Protein AF-A0A2M7GZH7-F1 (afdb_monomer_lite)

Organism: NCBI:txid2014291

Secondary structure (DSSP, 8-state):
-HHHHHHTT-HHHHHHHHHHHHHHHHHHHHHHHHHHHHHHHS--TTTHHHHHHHHHHHHHHHHHHHHHHHHHHHHHHHH-

Radius of gyration: 17.0 Å; chains: 1; bounding box: 41×16×46 Å

Structure (mmCIF, N/CA/C/O backbone):
data_AF-A0A2M7GZH7-F1
#
_entry.id   AF-A0A2M7GZH7-F1
#
loop_
_atom_site.group_PDB
_atom_site.id
_atom_site.type_symbol
_atom_site.label_atom_id
_atom_site.label_alt_id
_atom_site.label_comp_id
_atom_site.label_asym_id
_atom_site.label_entity_id
_atom_site.label_seq_id
_atom_site.pdbx_PDB_ins_code
_atom_site.Cartn_x
_atom_site.Cartn_y
_atom_site.Cartn_z
_atom_site.occupancy
_atom_site.B_iso_or_equiv
_atom_site.auth_seq_id
_atom_site.auth_comp_id
_atom_site.auth_asym_id
_atom_site.auth_atom_id
_atom_site.pdbx_PDB_model_num
ATOM 1 N N . GLU A 1 1 ? -2.602 9.789 15.004 1.00 65.88 1 GLU A N 1
ATOM 2 C CA . GLU A 1 1 ? -4.002 10.056 14.607 1.00 65.88 1 GLU A CA 1
ATOM 3 C C . GLU A 1 1 ? -4.914 8.831 14.739 1.00 65.88 1 GLU A C 1
ATOM 5 O O . GLU A 1 1 ? -5.562 8.741 15.770 1.00 65.88 1 GLU A O 1
ATOM 10 N N . ALA A 1 2 ? -4.936 7.841 13.829 1.00 62.66 2 ALA A N 1
ATOM 11 C CA . ALA A 1 2 ? -5.854 6.681 13.935 1.00 62.66 2 ALA A CA 1
ATOM 12 C C . ALA A 1 2 ? -5.740 5.893 15.261 1.00 62.66 2 ALA A C 1
ATOM 14 O O . ALA A 1 2 ? -6.736 5.649 15.941 1.00 62.66 2 ALA A O 1
ATOM 15 N N . THR A 1 3 ? -4.514 5.551 15.669 1.00 69.88 3 THR A N 1
ATOM 16 C CA . THR A 1 3 ? -4.242 4.856 16.940 1.00 69.88 3 THR A CA 1
ATOM 17 C C . THR A 1 3 ? -4.650 5.692 18.156 1.00 69.88 3 THR A C 1
ATOM 19 O O . THR A 1 3 ? -5.145 5.155 19.142 1.00 69.88 3 THR A O 1
ATOM 22 N N . GLU A 1 4 ? -4.466 7.013 18.097 1.00 74.25 4 GLU A N 1
ATOM 23 C CA . GLU A 1 4 ? -4.830 7.919 19.193 1.00 74.25 4 GLU A CA 1
ATOM 24 C C . GLU A 1 4 ? -6.346 8.064 19.320 1.00 74.25 4 GLU A C 1
ATOM 26 O O . GLU A 1 4 ? -6.854 8.089 20.439 1.00 74.25 4 GLU A O 1
ATOM 31 N N . SER A 1 5 ? -7.070 8.117 18.197 1.00 71.38 5 SER A N 1
ATOM 32 C CA . SER A 1 5 ? -8.535 8.121 18.181 1.00 71.38 5 SER A CA 1
ATOM 33 C C . SER A 1 5 ? -9.105 6.835 18.777 1.00 71.38 5 SER A C 1
ATOM 35 O O . SER A 1 5 ? -9.982 6.914 19.631 1.00 71.38 5 SER A O 1
ATOM 37 N N . LEU A 1 6 ? -8.542 5.666 18.436 1.00 71.00 6 LEU A N 1
ATOM 38 C CA . LEU A 1 6 ? -8.935 4.390 19.049 1.00 71.00 6 LEU A CA 1
ATOM 39 C C . LEU A 1 6 ? -8.724 4.393 20.575 1.00 71.00 6 LEU A C 1
ATOM 41 O O . LEU A 1 6 ? -9.609 3.980 21.316 1.00 71.00 6 LEU A O 1
ATOM 45 N N . ILE A 1 7 ? -7.586 4.902 21.065 1.00 78.94 7 ILE 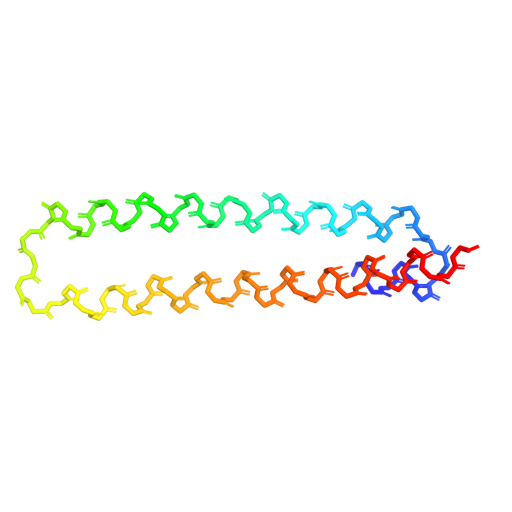A N 1
ATOM 46 C CA . ILE A 1 7 ? -7.311 5.012 22.513 1.00 78.94 7 ILE A CA 1
ATOM 47 C C . ILE A 1 7 ? -8.311 5.946 23.220 1.00 78.94 7 ILE A C 1
ATOM 49 O O . ILE A 1 7 ? -8.579 5.778 24.409 1.00 78.94 7 ILE A O 1
ATOM 53 N N . ARG A 1 8 ? -8.861 6.933 22.504 1.0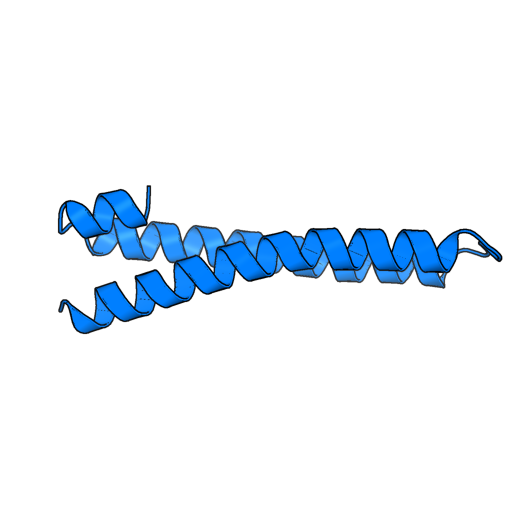0 82.88 8 ARG A N 1
ATOM 54 C CA . ARG A 1 8 ? -9.844 7.901 23.016 1.00 82.88 8 ARG A CA 1
ATOM 55 C C . ARG A 1 8 ? -11.300 7.469 22.814 1.00 82.88 8 ARG A C 1
ATOM 57 O O . ARG A 1 8 ? -12.185 8.272 23.092 1.00 82.88 8 ARG A O 1
ATOM 64 N N . ASP A 1 9 ? -11.531 6.237 22.357 1.00 79.00 9 ASP A N 1
ATOM 65 C CA . ASP A 1 9 ? -12.855 5.686 22.026 1.00 79.00 9 ASP A CA 1
ATOM 66 C C . ASP A 1 9 ? -13.597 6.467 20.920 1.00 79.00 9 ASP A C 1
ATOM 68 O O . ASP A 1 9 ? -14.816 6.404 20.773 1.00 79.00 9 ASP A O 1
ATOM 72 N N . ASP A 1 10 ? -12.847 7.205 20.097 1.00 88.12 10 ASP A N 1
ATOM 73 C CA . ASP A 1 10 ? -13.362 7.916 18.928 1.00 88.12 10 ASP A CA 1
ATOM 74 C C . ASP A 1 10 ? -13.274 7.013 17.689 1.00 88.12 10 ASP A C 1
ATOM 76 O O . ASP A 1 10 ? -12.391 7.131 16.831 1.00 88.12 10 ASP A O 1
ATOM 80 N N . LEU A 1 11 ? -14.185 6.039 17.644 1.00 88.88 11 LEU A N 1
ATOM 81 C CA . LEU A 1 11 ? -14.200 4.983 16.631 1.00 88.88 11 LEU A CA 1
ATOM 82 C C . LEU A 1 11 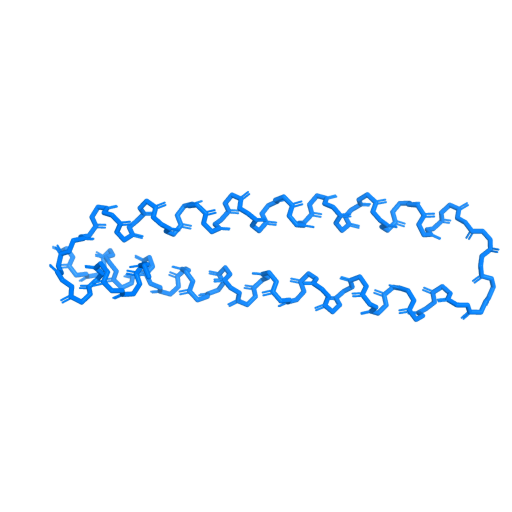? -14.499 5.508 15.217 1.00 88.88 11 LEU A C 1
ATOM 84 O O . LEU A 1 11 ? -14.027 4.928 14.241 1.00 88.88 11 LEU A O 1
ATOM 88 N N . GLU A 1 12 ? -15.276 6.585 15.089 1.00 90.44 12 GLU A N 1
ATOM 89 C CA . GLU A 1 12 ? -15.613 7.178 13.789 1.00 90.44 12 GLU A CA 1
ATOM 90 C C . GLU A 1 12 ? -14.390 7.858 13.169 1.00 90.44 12 GLU A C 1
ATOM 92 O O . GLU A 1 12 ? -14.032 7.556 12.027 1.00 90.44 12 GLU A O 1
ATOM 97 N N . THR A 1 13 ? -13.676 8.678 13.946 1.00 90.94 13 THR A N 1
ATOM 98 C CA . THR A 1 13 ? -12.426 9.296 13.490 1.00 90.94 13 THR A CA 1
ATOM 99 C C . THR A 1 13 ? -11.354 8.244 13.205 1.00 90.94 13 THR A C 1
ATOM 101 O O . THR A 1 13 ? -10.619 8.364 12.225 1.00 90.94 13 THR A O 1
ATOM 104 N N . ALA A 1 14 ? -11.274 7.174 14.007 1.00 90.81 14 ALA A N 1
ATOM 105 C CA . ALA A 1 14 ? -10.349 6.072 13.743 1.00 90.81 14 ALA A CA 1
ATOM 106 C C . ALA A 1 14 ? -10.619 5.408 12.379 1.00 90.81 14 ALA A C 1
ATOM 108 O O . ALA A 1 14 ? -9.677 5.209 11.612 1.00 90.81 14 ALA A O 1
ATOM 109 N N . LEU A 1 15 ? -11.886 5.125 12.043 1.00 93.62 15 LEU A N 1
ATOM 110 C CA . LEU A 1 15 ? -12.265 4.572 10.734 1.00 93.62 15 LEU A CA 1
ATOM 111 C C . LEU A 1 15 ? -12.000 5.553 9.591 1.00 93.62 15 LEU A C 1
ATOM 113 O O . LEU A 1 15 ? -11.466 5.140 8.566 1.00 93.62 15 LEU A O 1
ATOM 117 N N . SER A 1 16 ? -12.321 6.837 9.775 1.00 95.12 16 SER A N 1
ATOM 118 C CA . SER A 1 16 ? -12.041 7.872 8.773 1.00 95.12 16 SER A CA 1
ATOM 119 C C . SER A 1 16 ? -10.548 7.955 8.455 1.00 95.12 16 SER A C 1
ATOM 121 O O . SER A 1 16 ? -10.172 8.057 7.291 1.00 95.12 16 SER A O 1
ATOM 123 N N . ASN A 1 17 ? -9.694 7.871 9.476 1.00 94.56 17 ASN A N 1
ATOM 124 C CA . ASN A 1 17 ? -8.246 7.882 9.289 1.00 94.56 17 ASN A CA 1
ATOM 125 C C . ASN A 1 17 ? -7.740 6.603 8.606 1.00 94.56 17 ASN A C 1
ATOM 127 O O . ASN A 1 17 ? -6.817 6.686 7.804 1.00 94.56 17 ASN A O 1
ATOM 131 N N . CYS A 1 18 ? -8.335 5.436 8.885 1.00 95.81 18 CYS A N 1
ATOM 132 C CA . CYS A 1 18 ? -7.982 4.200 8.176 1.00 95.81 18 CYS A CA 1
ATOM 133 C C . CYS A 1 18 ? -8.349 4.286 6.687 1.00 95.81 18 CYS A C 1
ATOM 135 O O . CYS A 1 18 ? -7.527 3.940 5.849 1.00 95.81 18 CYS A O 1
ATOM 137 N N . SER A 1 19 ? -9.528 4.821 6.347 1.00 96.81 19 SER A N 1
ATOM 138 C CA . SER A 1 19 ? -9.911 5.036 4.943 1.00 96.81 19 SER A CA 1
ATOM 139 C C . SER A 1 19 ? -8.995 6.035 4.235 1.00 96.81 19 SER A C 1
ATOM 141 O O . SER A 1 19 ? -8.674 5.850 3.070 1.00 96.81 19 SER A O 1
ATOM 143 N N . ALA A 1 20 ? -8.522 7.071 4.932 1.00 97.44 20 ALA A N 1
ATOM 144 C CA . ALA A 1 20 ? -7.556 8.002 4.354 1.00 97.44 20 ALA A CA 1
ATOM 145 C C . ALA A 1 20 ? -6.195 7.341 4.058 1.00 97.44 20 ALA A C 1
ATOM 147 O O . ALA A 1 20 ? -5.524 7.742 3.112 1.00 97.44 20 ALA A O 1
ATOM 148 N N . VAL A 1 21 ? -5.779 6.349 4.857 1.00 97.56 21 VAL A N 1
ATOM 149 C CA . VAL A 1 21 ? -4.567 5.557 4.586 1.00 97.56 21 VAL A CA 1
ATOM 150 C C . VAL A 1 21 ? -4.759 4.667 3.359 1.00 97.56 21 VAL A C 1
ATOM 152 O O . VAL A 1 21 ? -3.896 4.683 2.490 1.00 97.56 21 VAL A O 1
ATOM 155 N N . GLU A 1 22 ? -5.889 3.968 3.265 1.00 97.56 22 GLU A N 1
ATOM 156 C CA . GLU A 1 22 ? -6.278 3.143 2.107 1.00 97.56 22 GLU A CA 1
ATOM 157 C C . GLU A 1 22 ? -6.251 3.977 0.810 1.00 97.56 22 GLU A C 1
ATOM 159 O O . GLU A 1 22 ? -5.550 3.649 -0.138 1.00 97.56 22 GLU A O 1
ATOM 164 N N . GLU A 1 23 ? -6.858 5.170 0.809 1.00 98.12 23 GLU A N 1
ATOM 165 C CA . GLU A 1 23 ? -6.814 6.086 -0.343 1.00 98.12 23 GLU A CA 1
ATOM 166 C C . GLU A 1 23 ? -5.405 6.596 -0.709 1.00 98.12 23 GLU A C 1
ATOM 168 O O . GLU A 1 23 ? -5.201 7.130 -1.807 1.00 98.12 23 GLU A O 1
ATOM 173 N N . LEU A 1 24 ? -4.455 6.590 0.229 1.00 97.88 24 LEU A N 1
ATOM 174 C CA . LEU A 1 24 ? -3.067 6.986 -0.024 1.00 97.88 24 LEU A CA 1
ATOM 175 C C . LEU A 1 24 ? -2.242 5.816 -0.556 1.00 97.88 24 LEU A C 1
ATOM 177 O O . LEU A 1 24 ? -1.401 6.046 -1.426 1.00 97.88 24 LEU A O 1
ATOM 181 N N . GLU A 1 25 ? -2.486 4.607 -0.053 1.00 98.06 25 GLU A N 1
ATOM 182 C CA . GLU A 1 25 ? -1.897 3.375 -0.574 1.00 98.06 25 GLU A CA 1
ATOM 183 C C . GLU A 1 25 ? -2.321 3.172 -2.033 1.00 98.06 25 GLU A C 1
ATOM 185 O O . GLU A 1 25 ? -1.439 3.133 -2.886 1.00 98.06 25 GLU A O 1
ATOM 190 N N . GLU A 1 26 ? -3.615 3.279 -2.362 1.00 98.00 26 GLU A N 1
ATOM 191 C CA . GLU A 1 26 ? -4.098 3.108 -3.743 1.00 98.00 26 GLU A CA 1
ATOM 192 C C . GLU A 1 26 ? -3.396 4.071 -4.723 1.00 98.00 26 GLU A C 1
ATOM 194 O O . GLU A 1 26 ? -3.047 3.719 -5.854 1.00 98.00 26 GLU A O 1
ATOM 199 N N . LYS A 1 27 ? -3.128 5.310 -4.279 1.00 98.12 27 LYS A N 1
ATOM 200 C CA . LYS A 1 27 ? -2.369 6.298 -5.066 1.00 98.12 27 LYS A CA 1
ATOM 201 C C . LYS A 1 27 ? -0.897 5.917 -5.225 1.00 98.12 27 LYS A C 1
ATOM 203 O O . LYS A 1 27 ? -0.316 6.208 -6.272 1.00 98.12 27 LYS A O 1
ATOM 208 N N . ALA A 1 28 ? -0.271 5.354 -4.195 1.00 97.31 28 ALA A N 1
ATOM 209 C CA . ALA A 1 28 ? 1.108 4.872 -4.268 1.00 97.31 28 ALA A CA 1
ATOM 210 C C . ALA A 1 28 ? 1.215 3.690 -5.243 1.00 97.31 28 ALA A C 1
ATOM 212 O O . ALA A 1 28 ? 2.143 3.623 -6.054 1.00 97.31 28 ALA A O 1
ATOM 213 N N . ASP A 1 29 ? 0.207 2.832 -5.229 1.00 97.69 29 ASP A N 1
ATOM 214 C CA . ASP A 1 29 ? 0.078 1.652 -6.065 1.00 97.69 29 ASP A CA 1
ATOM 215 C C . ASP A 1 29 ? -0.097 2.028 -7.557 1.00 97.69 29 ASP A C 1
ATOM 217 O O . ASP A 1 29 ? 0.571 1.502 -8.458 1.00 97.69 29 ASP A O 1
ATOM 221 N N . ASP A 1 30 ? -0.898 3.061 -7.837 1.00 98.19 30 ASP A N 1
ATOM 222 C CA . ASP A 1 30 ? -1.002 3.670 -9.169 1.00 98.19 30 ASP A CA 1
ATOM 223 C C . ASP A 1 30 ? 0.321 4.287 -9.649 1.00 98.19 30 ASP A C 1
ATOM 225 O O . ASP A 1 30 ? 0.721 4.097 -10.804 1.00 98.19 30 ASP A O 1
ATOM 229 N N . GLN A 1 31 ? 1.048 4.978 -8.765 1.00 97.75 31 GLN A N 1
ATOM 230 C CA . GLN A 1 31 ? 2.367 5.531 -9.090 1.00 97.75 31 GLN A CA 1
ATOM 231 C C . GLN A 1 31 ? 3.389 4.428 -9.385 1.00 97.75 31 GLN A C 1
ATOM 233 O O . GLN A 1 31 ? 4.181 4.563 -10.321 1.00 97.75 31 GLN A O 1
ATOM 238 N N . LYS A 1 32 ? 3.359 3.308 -8.651 1.00 97.69 32 LYS A N 1
ATOM 239 C CA . LYS A 1 32 ? 4.174 2.121 -8.949 1.00 97.69 32 LYS A CA 1
ATOM 240 C C . LYS A 1 32 ? 3.887 1.607 -10.358 1.00 97.69 32 LYS A C 1
ATOM 242 O O . LYS A 1 32 ? 4.827 1.401 -11.129 1.00 97.69 32 LYS A O 1
ATOM 247 N N . ARG A 1 33 ? 2.611 1.449 -10.730 1.00 98.06 33 ARG A N 1
ATOM 248 C CA . ARG A 1 33 ? 2.209 1.000 -12.079 1.00 98.06 33 ARG A CA 1
ATOM 249 C C . ARG A 1 33 ? 2.745 1.929 -13.170 1.00 98.06 33 ARG A C 1
ATOM 251 O O . ARG A 1 33 ? 3.296 1.446 -14.162 1.00 98.06 33 ARG A O 1
ATOM 258 N N . GLU A 1 34 ? 2.631 3.242 -12.978 1.00 97.75 34 GLU A N 1
ATOM 259 C CA . GLU A 1 34 ? 3.160 4.241 -13.914 1.00 97.75 34 GLU A CA 1
ATOM 260 C C . GLU A 1 34 ? 4.690 4.148 -14.043 1.00 97.75 34 GLU A C 1
ATOM 262 O O . GLU A 1 34 ? 5.222 4.051 -15.154 1.00 97.75 34 GLU A O 1
ATOM 267 N N . LEU A 1 35 ? 5.405 4.108 -12.914 1.00 95.94 35 LEU A N 1
ATOM 268 C CA . LEU A 1 35 ? 6.867 4.036 -12.879 1.00 95.94 35 LEU A CA 1
ATOM 269 C C . LEU A 1 35 ? 7.403 2.756 -13.522 1.00 95.94 35 LEU A C 1
ATOM 271 O O . LEU A 1 35 ? 8.378 2.816 -14.272 1.00 95.94 35 LEU A O 1
ATOM 275 N N . LEU A 1 36 ? 6.762 1.610 -13.279 1.00 95.44 36 LEU A N 1
ATOM 276 C CA . LEU A 1 36 ? 7.117 0.350 -13.932 1.00 95.44 36 LEU A CA 1
ATOM 277 C C . LEU A 1 36 ? 6.889 0.420 -15.446 1.00 95.44 36 LEU A C 1
ATOM 279 O O . LEU A 1 36 ? 7.738 -0.038 -16.213 1.00 95.44 36 LEU A O 1
ATOM 283 N N . GLY A 1 37 ? 5.796 1.049 -15.889 1.00 95.19 37 GLY A N 1
ATOM 284 C CA . GLY A 1 37 ? 5.535 1.289 -17.309 1.00 95.19 37 GLY A CA 1
ATOM 285 C C . GLY A 1 37 ? 6.652 2.092 -17.981 1.00 95.19 37 GLY A C 1
ATOM 286 O O . GLY A 1 37 ? 7.158 1.697 -19.034 1.00 95.19 37 GLY A O 1
ATOM 287 N N . ILE A 1 38 ? 7.095 3.177 -17.342 1.00 94.38 38 ILE A N 1
ATOM 288 C CA . ILE A 1 38 ? 8.217 4.001 -17.820 1.00 94.38 38 ILE A CA 1
ATOM 289 C C . ILE A 1 38 ? 9.524 3.199 -17.808 1.00 94.38 38 ILE A C 1
ATOM 291 O O . ILE A 1 38 ? 10.282 3.222 -18.783 1.00 94.38 38 ILE A O 1
ATOM 295 N N . LEU A 1 39 ? 9.788 2.465 -16.725 1.00 92.69 39 LEU A N 1
ATOM 296 C CA . LEU A 1 39 ? 11.008 1.683 -16.558 1.00 92.69 39 LEU A CA 1
ATOM 297 C C . LEU A 1 39 ? 11.155 0.624 -17.652 1.00 92.69 39 LEU A C 1
ATOM 299 O O . LEU A 1 39 ? 12.247 0.463 -18.193 1.00 92.69 39 LEU A O 1
ATOM 303 N N . PHE A 1 40 ? 10.078 -0.085 -17.996 1.00 90.50 40 PHE A N 1
ATOM 304 C CA . PHE A 1 40 ? 10.100 -1.115 -19.039 1.00 90.50 40 PHE A CA 1
ATOM 305 C C . PHE A 1 40 ? 10.142 -0.545 -20.458 1.00 90.50 40 PHE A C 1
ATOM 307 O O . PHE A 1 40 ? 10.637 -1.215 -21.362 1.00 90.50 40 PHE A O 1
ATOM 314 N N . ALA A 1 41 ? 9.673 0.687 -20.660 1.00 91.94 41 ALA A N 1
ATOM 315 C CA . ALA A 1 41 ? 9.784 1.383 -21.940 1.00 91.94 41 ALA A CA 1
ATOM 316 C C . ALA A 1 41 ? 11.178 1.997 -22.186 1.00 91.94 41 ALA A C 1
ATOM 318 O O . ALA A 1 41 ? 11.475 2.404 -23.310 1.00 91.94 41 ALA A O 1
ATOM 319 N N . THR A 1 42 ? 12.031 2.082 -21.159 1.00 86.81 42 THR A N 1
ATOM 320 C CA . THR A 1 42 ? 13.351 2.722 -21.250 1.00 86.81 42 THR A CA 1
ATOM 321 C C . THR A 1 42 ? 14.462 1.691 -21.472 1.00 86.81 42 THR A C 1
ATOM 323 O O . THR A 1 42 ? 14.520 0.668 -20.794 1.00 86.81 42 THR A O 1
ATOM 326 N N . ASP A 1 43 ? 15.401 1.984 -22.375 1.00 83.12 43 ASP A N 1
ATOM 327 C CA . ASP A 1 43 ? 16.578 1.143 -22.640 1.00 83.12 43 ASP A CA 1
ATOM 328 C C . ASP A 1 43 ? 17.718 1.440 -21.639 1.00 83.12 43 ASP A C 1
ATOM 330 O O . ASP A 1 43 ? 18.673 2.166 -21.924 1.00 83.12 43 ASP A O 1
ATOM 334 N N . LEU A 1 44 ? 17.575 0.940 -20.405 1.00 77.50 44 LEU A N 1
ATOM 335 C CA . LEU A 1 44 ? 18.540 1.105 -19.305 1.00 77.50 44 LEU A CA 1
ATOM 336 C C . LEU A 1 44 ? 19.247 -0.222 -18.984 1.00 77.50 44 LEU A C 1
ATOM 338 O O . LEU A 1 44 ? 19.036 -0.810 -17.930 1.00 77.50 44 LEU A O 1
ATOM 342 N N . ALA A 1 45 ? 20.150 -0.680 -19.850 1.00 72.25 45 ALA A N 1
ATOM 343 C CA . ALA A 1 45 ? 20.731 -2.032 -19.793 1.00 72.25 45 ALA A CA 1
ATOM 344 C C . ALA A 1 45 ? 21.369 -2.495 -18.453 1.00 72.25 45 ALA A C 1
ATOM 346 O O . ALA A 1 45 ? 21.513 -3.696 -18.246 1.00 72.25 45 ALA A O 1
ATOM 347 N N . ALA A 1 46 ? 21.763 -1.595 -17.540 1.00 68.38 46 ALA A N 1
ATOM 348 C CA . ALA A 1 46 ? 22.363 -1.960 -16.244 1.00 68.38 46 ALA A CA 1
ATOM 349 C C . ALA A 1 46 ? 21.638 -1.397 -14.998 1.00 68.38 46 ALA A C 1
ATOM 351 O O . ALA A 1 46 ? 21.505 -2.131 -14.018 1.00 68.38 46 ALA A O 1
ATOM 352 N N . PRO A 1 47 ? 21.128 -0.146 -14.980 1.00 82.75 47 PRO A N 1
ATOM 353 C CA . PRO A 1 47 ? 20.449 0.404 -13.799 1.00 82.75 47 PRO A CA 1
ATOM 354 C C . PRO A 1 47 ? 19.013 -0.096 -13.593 1.00 82.75 47 PRO A C 1
ATOM 356 O O . PRO A 1 47 ? 18.447 0.125 -12.525 1.00 82.75 47 PRO A O 1
ATOM 359 N N . GLN A 1 48 ? 18.405 -0.742 -14.592 1.00 87.44 48 GLN A N 1
ATOM 360 C CA . GLN A 1 48 ? 16.971 -1.052 -14.589 1.00 87.44 48 GLN A CA 1
ATOM 361 C C . GLN A 1 48 ? 16.552 -1.960 -13.426 1.00 87.44 48 GLN A C 1
ATOM 363 O O . GLN A 1 48 ? 15.523 -1.714 -12.806 1.00 87.44 48 GLN A O 1
ATOM 368 N N . LEU A 1 49 ? 17.383 -2.945 -13.058 1.00 89.25 49 LEU A N 1
ATOM 369 C CA . LEU A 1 49 ? 17.113 -3.807 -11.902 1.00 89.25 49 LEU A CA 1
ATOM 370 C C . LEU A 1 49 ? 17.166 -3.036 -10.575 1.00 89.25 49 LEU A C 1
ATOM 372 O O . LEU A 1 49 ? 16.344 -3.274 -9.695 1.00 89.25 49 LEU A O 1
ATOM 376 N N . LEU A 1 50 ? 18.113 -2.105 -10.429 1.00 92.94 50 LEU A N 1
ATOM 377 C CA . LEU A 1 50 ? 18.227 -1.296 -9.215 1.00 92.94 50 LEU A CA 1
ATOM 378 C C . LEU A 1 50 ? 17.034 -0.342 -9.081 1.00 92.94 50 LEU A C 1
ATOM 380 O O . LEU A 1 50 ? 16.489 -0.190 -7.994 1.00 92.94 50 LEU A O 1
ATOM 384 N N . LEU A 1 51 ? 16.600 0.263 -10.188 1.00 93.69 51 LEU A N 1
ATOM 385 C CA . LEU A 1 51 ? 15.411 1.115 -10.213 1.00 93.69 51 LEU A CA 1
ATOM 386 C C . LEU A 1 51 ? 14.143 0.326 -9.883 1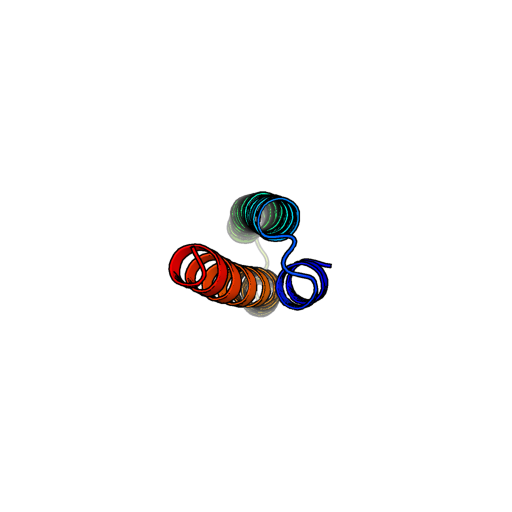.00 93.69 51 LEU A C 1
ATOM 388 O O . LEU A 1 51 ? 13.347 0.793 -9.078 1.00 93.69 51 LEU A O 1
ATOM 392 N N . PHE A 1 52 ? 13.994 -0.883 -10.431 1.00 94.44 52 PHE A N 1
ATOM 393 C CA . PHE A 1 52 ? 12.903 -1.786 -10.068 1.00 94.44 52 PHE A CA 1
ATOM 394 C C . PHE A 1 52 ? 12.883 -2.057 -8.557 1.00 94.44 52 PHE A C 1
ATOM 396 O O . PHE A 1 52 ? 11.858 -1.875 -7.912 1.00 94.44 52 PHE A O 1
ATOM 403 N N . GLN A 1 53 ? 14.031 -2.406 -7.969 1.00 95.19 53 GLN A N 1
ATOM 404 C CA . GLN A 1 53 ? 14.135 -2.651 -6.527 1.00 95.19 53 GLN A CA 1
ATOM 405 C C . GLN A 1 53 ? 13.800 -1.418 -5.683 1.00 95.19 53 GLN A C 1
ATOM 407 O O . GLN A 1 53 ? 13.219 -1.562 -4.613 1.00 95.19 53 GLN A O 1
ATOM 412 N N . ILE A 1 54 ? 14.159 -0.217 -6.144 1.00 95.38 54 ILE A N 1
ATOM 413 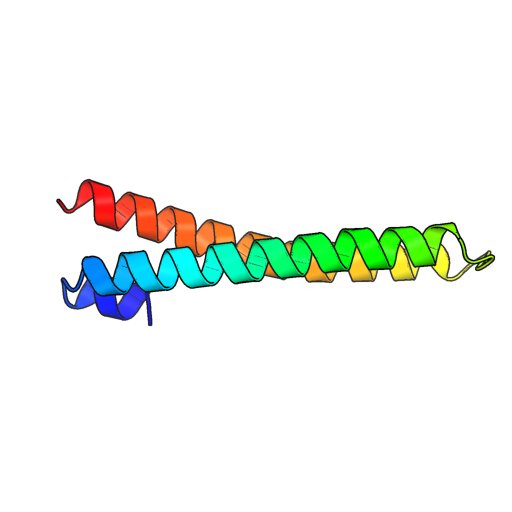C CA . ILE A 1 54 ? 13.799 1.030 -5.460 1.00 95.38 54 ILE A CA 1
ATOM 414 C C . ILE A 1 54 ? 12.286 1.255 -5.520 1.00 95.38 54 ILE A C 1
ATOM 416 O O . ILE A 1 54 ? 11.700 1.590 -4.495 1.00 95.38 54 ILE A O 1
ATOM 420 N N . ILE A 1 55 ? 11.658 1.054 -6.682 1.00 96.44 55 ILE A N 1
ATOM 421 C CA . ILE A 1 55 ? 10.203 1.193 -6.846 1.00 96.44 55 ILE A CA 1
ATOM 422 C C . ILE A 1 55 ? 9.472 0.227 -5.904 1.00 96.44 55 ILE A C 1
ATOM 424 O O . ILE A 1 55 ? 8.626 0.664 -5.129 1.00 96.44 55 ILE A O 1
ATOM 428 N N . GLU A 1 56 ? 9.857 -1.052 -5.898 1.00 96.94 56 GLU A N 1
ATOM 429 C CA . GLU A 1 56 ? 9.286 -2.054 -4.987 1.00 96.94 56 GLU A CA 1
ATOM 430 C C . GLU A 1 56 ? 9.530 -1.701 -3.516 1.00 96.94 56 GLU A C 1
ATOM 432 O O . GLU A 1 56 ? 8.654 -1.878 -2.678 1.00 96.94 56 GLU A O 1
ATOM 437 N N . ALA A 1 57 ? 10.718 -1.201 -3.164 1.00 97.25 57 ALA A N 1
ATOM 438 C CA . ALA A 1 57 ? 11.018 -0.840 -1.782 1.00 97.25 57 ALA A CA 1
ATOM 439 C C . ALA A 1 57 ? 10.158 0.330 -1.283 1.00 97.25 57 ALA A C 1
ATOM 441 O O . ALA A 1 57 ? 9.831 0.369 -0.100 1.00 97.25 57 ALA A O 1
ATOM 442 N N . VAL A 1 58 ? 9.812 1.277 -2.160 1.00 96.00 58 VAL A N 1
ATOM 443 C CA . VAL A 1 58 ? 8.944 2.409 -1.815 1.00 96.00 58 VAL A CA 1
ATOM 444 C C . VAL A 1 58 ? 7.498 1.956 -1.631 1.00 96.00 58 VAL A C 1
ATOM 446 O O . VAL A 1 58 ? 6.898 2.326 -0.627 1.00 96.00 58 VAL A O 1
ATOM 449 N N . GLU A 1 59 ? 6.957 1.135 -2.532 1.00 97.00 59 GLU A N 1
ATOM 450 C CA . GLU A 1 59 ? 5.589 0.615 -2.373 1.00 97.00 59 GLU A CA 1
ATOM 451 C C . GLU A 1 59 ? 5.463 -0.316 -1.160 1.00 97.00 59 GLU A C 1
ATOM 453 O O . GLU A 1 59 ? 4.554 -0.149 -0.356 1.00 97.00 59 GLU A O 1
ATOM 458 N N . ASN A 1 60 ? 6.467 -1.145 -0.868 1.00 97.56 60 ASN A N 1
ATOM 459 C CA . ASN A 1 60 ? 6.464 -1.924 0.373 1.00 97.56 60 ASN A CA 1
ATOM 460 C C . ASN A 1 60 ? 6.334 -1.056 1.640 1.00 97.56 60 ASN A C 1
ATOM 462 O O . ASN A 1 60 ? 5.902 -1.555 2.678 1.00 97.56 60 ASN A O 1
ATOM 466 N N . VAL A 1 61 ? 6.741 0.219 1.612 1.00 97.62 61 VAL A N 1
ATOM 467 C CA . VAL A 1 61 ? 6.519 1.128 2.746 1.00 97.62 61 VAL A CA 1
ATOM 468 C C . VAL A 1 61 ? 5.052 1.545 2.836 1.00 97.62 61 VAL A C 1
ATOM 470 O O . VAL A 1 61 ? 4.534 1.572 3.953 1.00 97.62 61 VAL A O 1
ATOM 473 N N . SER A 1 62 ? 4.383 1.852 1.717 1.00 97.12 62 SER A N 1
ATOM 474 C CA . SER A 1 62 ? 2.946 2.162 1.729 1.00 97.12 62 SER A CA 1
ATOM 475 C C . SER A 1 62 ? 2.117 0.959 2.169 1.00 97.12 62 SER A C 1
ATOM 477 O O . SER A 1 62 ? 1.314 1.123 3.085 1.00 97.12 62 SER A O 1
ATOM 479 N N . ASP A 1 63 ? 2.410 -0.245 1.669 1.00 97.44 63 ASP A N 1
ATOM 480 C CA . ASP A 1 63 ? 1.721 -1.485 2.067 1.00 97.44 63 ASP A CA 1
ATOM 481 C C . ASP A 1 63 ? 1.799 -1.719 3.576 1.00 97.44 63 ASP A C 1
ATOM 483 O O . ASP A 1 63 ? 0.830 -2.073 4.236 1.00 97.44 63 ASP A O 1
ATOM 487 N N . ARG A 1 64 ? 2.978 -1.508 4.179 1.00 98.00 64 ARG A N 1
ATOM 488 C CA . ARG A 1 64 ? 3.141 -1.706 5.628 1.00 98.00 64 ARG A CA 1
ATOM 489 C C . ARG A 1 64 ? 2.361 -0.676 6.448 1.00 98.00 64 ARG A C 1
ATOM 491 O O . ARG A 1 64 ? 2.017 -0.962 7.597 1.00 98.00 64 ARG A O 1
ATOM 498 N N . ILE A 1 65 ? 2.120 0.516 5.902 1.00 97.06 65 ILE A N 1
ATOM 499 C CA . ILE A 1 65 ? 1.282 1.538 6.540 1.00 97.06 65 ILE A CA 1
ATOM 500 C C . ILE A 1 65 ? -0.196 1.141 6.426 1.00 97.06 65 ILE A C 1
ATOM 502 O O . ILE A 1 65 ? -0.915 1.245 7.423 1.00 97.06 65 ILE A O 1
ATOM 506 N N . GLU A 1 66 ? -0.624 0.644 5.266 1.00 97.62 66 GLU A N 1
ATOM 507 C CA . GLU A 1 66 ? -1.969 0.104 5.041 1.00 97.62 66 GLU A CA 1
ATOM 508 C C . GLU A 1 66 ? -2.256 -1.096 5.950 1.00 97.62 66 GLU A C 1
ATOM 510 O O . GLU A 1 66 ? -3.210 -1.048 6.722 1.00 97.62 66 GLU A O 1
ATOM 515 N N . ASP A 1 67 ? -1.369 -2.095 5.996 1.00 97.69 67 ASP A N 1
ATOM 516 C CA . ASP A 1 67 ? -1.483 -3.263 6.881 1.00 97.69 67 ASP A CA 1
ATOM 517 C C . ASP A 1 67 ? -1.732 -2.852 8.344 1.00 97.69 67 ASP A C 1
ATOM 519 O O . ASP A 1 67 ? -2.533 -3.449 9.072 1.00 97.69 67 ASP A O 1
ATOM 523 N N . ALA A 1 68 ? -1.029 -1.814 8.809 1.00 95.88 68 ALA A N 1
ATOM 524 C CA . ALA A 1 68 ? -1.206 -1.293 10.157 1.00 95.88 68 ALA A CA 1
ATOM 525 C C . ALA A 1 68 ? -2.580 -0.623 10.342 1.00 95.88 68 ALA A C 1
ATOM 527 O O . ALA A 1 68 ? -3.208 -0.795 11.394 1.00 95.88 68 ALA A O 1
ATOM 528 N N . ALA A 1 69 ? -3.057 0.124 9.343 1.00 95.56 69 ALA A N 1
ATOM 529 C CA . ALA A 1 69 ? -4.389 0.722 9.346 1.00 95.56 69 ALA A CA 1
ATOM 530 C C . ALA A 1 69 ? -5.498 -0.342 9.292 1.00 95.56 69 ALA A C 1
ATOM 532 O O . ALA A 1 69 ? -6.482 -0.233 10.024 1.00 95.56 69 ALA A O 1
ATOM 533 N N . ASP A 1 70 ? -5.307 -1.418 8.539 1.00 95.88 70 ASP A N 1
ATOM 534 C CA . ASP A 1 70 ? -6.233 -2.547 8.460 1.00 95.88 70 ASP A CA 1
ATOM 535 C C . ASP A 1 70 ? -6.369 -3.286 9.788 1.00 95.88 70 ASP A C 1
ATOM 537 O O . ASP A 1 70 ? -7.481 -3.576 10.250 1.00 95.88 70 ASP A O 1
ATOM 541 N N . LEU A 1 71 ? -5.251 -3.519 10.479 1.00 95.62 71 LEU A N 1
ATOM 542 C CA . LEU A 1 71 ? -5.283 -4.061 11.836 1.00 95.62 71 LEU A CA 1
ATOM 543 C C . LEU A 1 71 ? -6.059 -3.141 12.791 1.00 95.62 71 LEU A C 1
ATOM 545 O O . LEU A 1 71 ? -6.866 -3.628 13.589 1.00 95.62 71 LEU A O 1
ATOM 549 N N . LEU A 1 72 ? -5.874 -1.819 12.699 1.00 92.62 72 LEU A N 1
ATOM 550 C CA . LEU A 1 72 ? -6.647 -0.852 13.488 1.00 92.62 72 LEU A CA 1
ATOM 551 C C . LEU A 1 72 ? -8.139 -0.891 13.134 1.00 92.62 72 LEU A C 1
ATOM 553 O O . LEU A 1 72 ? -8.975 -0.902 14.040 1.00 92.62 72 LEU A O 1
ATOM 557 N N . ARG A 1 73 ? -8.489 -0.983 11.848 1.00 93.50 73 ARG A N 1
ATOM 558 C CA . ARG A 1 73 ? -9.874 -1.108 11.371 1.00 93.50 73 ARG A CA 1
ATOM 559 C C . ARG A 1 73 ? -10.548 -2.350 11.960 1.00 93.50 73 ARG A C 1
ATOM 561 O O . ARG A 1 73 ? -11.665 -2.255 12.472 1.00 93.50 73 ARG A O 1
ATOM 568 N N . ILE A 1 74 ? -9.857 -3.493 11.982 1.00 94.06 74 ILE A N 1
ATOM 569 C CA . ILE A 1 74 ? -10.345 -4.729 12.620 1.00 94.06 74 ILE A CA 1
ATOM 570 C C . ILE A 1 74 ? -10.584 -4.520 14.122 1.00 94.06 74 ILE A C 1
ATOM 572 O O . ILE A 1 74 ? -11.612 -4.964 14.644 1.00 94.06 74 ILE A O 1
ATOM 576 N N . LEU A 1 75 ? -9.666 -3.849 14.827 1.00 91.62 75 LEU A N 1
ATOM 577 C CA . LEU A 1 75 ? -9.813 -3.558 16.257 1.00 91.62 75 LEU A CA 1
ATOM 578 C C . LEU A 1 75 ? -11.018 -2.654 16.538 1.00 91.62 75 LEU A C 1
ATOM 580 O O . LEU A 1 75 ? -11.778 -2.937 17.464 1.00 91.62 75 LEU A O 1
ATOM 584 N N . VAL A 1 76 ? -11.235 -1.617 15.724 1.00 89.75 76 VAL A N 1
ATOM 585 C CA . VAL A 1 76 ? -12.407 -0.735 15.836 1.00 89.75 76 VAL A CA 1
ATOM 586 C C . VAL A 1 76 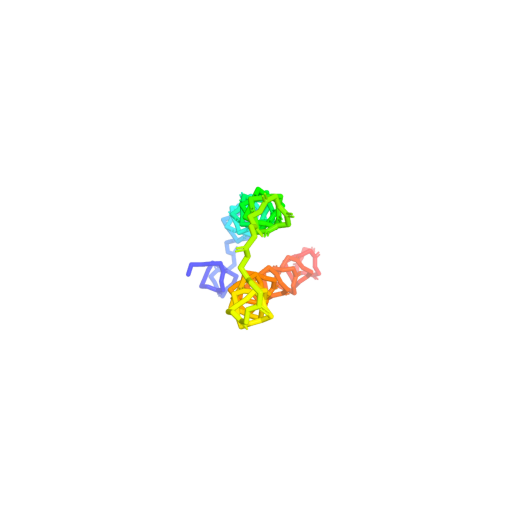? -13.705 -1.521 15.642 1.00 89.75 76 VAL A C 1
ATOM 588 O O . VAL A 1 76 ? -14.626 -1.395 16.447 1.00 89.75 76 VAL A O 1
ATOM 591 N N . VAL A 1 77 ? -13.783 -2.373 14.614 1.00 89.31 77 VAL A N 1
ATOM 592 C CA . VAL A 1 77 ? -14.977 -3.195 14.347 1.00 89.31 77 VAL A CA 1
ATOM 593 C C . VAL A 1 77 ? -15.252 -4.183 15.483 1.00 89.31 77 VAL A C 1
ATOM 595 O O . VAL A 1 77 ? -16.411 -4.413 15.807 1.00 89.31 77 VAL A O 1
ATOM 598 N N . LYS A 1 78 ? -14.212 -4.747 16.109 1.00 89.69 78 LYS A N 1
ATOM 599 C CA . LYS A 1 78 ? -14.346 -5.656 17.262 1.00 89.69 78 LYS A CA 1
ATOM 600 C C . LYS A 1 78 ? -14.669 -4.960 18.586 1.00 89.69 78 LYS A C 1
ATOM 602 O O . LYS A 1 78 ? -15.071 -5.648 19.518 1.00 89.69 78 LYS A O 1
ATOM 607 N N . SER A 1 79 ? -14.430 -3.653 18.680 1.00 78.56 79 SER A N 1
ATOM 608 C CA . SER A 1 79 ? -14.703 -2.853 19.881 1.00 78.56 79 SER A CA 1
ATOM 609 C C . SER A 1 79 ? -16.135 -2.298 19.910 1.00 78.56 79 SER A C 1
ATOM 611 O O . SER A 1 79 ? -16.553 -1.789 20.947 1.00 78.56 79 SER A O 1
ATOM 613 N N . LYS A 1 80 ? -16.879 -2.399 18.796 1.00 63.91 80 LYS A N 1
ATOM 614 C CA . LYS A 1 80 ? -18.335 -2.185 18.731 1.00 63.91 80 LYS A CA 1
ATOM 615 C C . LYS A 1 80 ? -19.093 -3.399 19.260 1.00 63.91 80 LYS A C 1
ATOM 617 O O . LYS A 1 80 ? -20.152 -3.178 19.885 1.00 63.91 80 LYS A O 1
#

Sequence (80 aa):
EATESLIRDDLETALSNCSAVEELEEKADDQKRELLGILFATDLAAPQLLLFQIIEAVENVSDRIEDAADLLRILVVKSK

pLDDT: mean 90.66, std 9.32, range [62.66, 98.19]

Foldseek 3Di:
DLVVCVVVVVLVVNLVVLVVLVVVLVVLVVVLVVQVVVLVVDPPPPCSVVSNVVSVVVSVVSVVSNVVSVVSNVVSVVVD

InterPro domains:
  IPR018445 Putative phosphate transport regulator [PF01865] (7-78)
  IPR038078 PhoU-like domain superfamily [G3DSA:1.20.58.220] (1-79)